Protein AF-A0A495JA17-F1 (afdb_monomer_lite)

Foldseek 3Di:
DPPVVVVVVVVVVVVVVVCVVQQDWDWDDDPPDTDIGGPVVVVVVVVVVVVVVCCVVVPDDPPPPQCQDQDPVRNNSDDPPPDDPVVVVVVD

Radius of gyration: 30.26 Å; chains: 1; bounding box: 54×47×73 Å

pLDDT: mean 84.3, std 11.47, range [60.44, 97.81]

Secondary structure (DSSP, 8-state):
--HHHHHHHHHHHHHHHHHHHT--EEE--BTTB--EEEHHHHHHHHHHHHHHHHHHHH-PPPP---TTS--SS-TT-PPPPPPPHHHHHHT-

Organism: NCBI:txid423350

Sequence (92 aa):
MRIKTILLIVVTILLTVIIMQNNQEVTFSILFWNPRFSILILTAVIAVTSLLIGIQIGRPRKAKFDESHPSMDNPTGTKNPPLTDEDREYIK

Structure (mmCIF, N/CA/C/O backbone):
data_AF-A0A495JA17-F1
#
_entry.id   AF-A0A495JA17-F1
#
loop_
_atom_site.group_PDB
_atom_site.id
_atom_site.type_symbol
_atom_site.label_atom_id
_atom_site.label_alt_id
_atom_site.label_comp_id
_atom_site.label_asym_id
_atom_site.label_entity_id
_atom_site.label_seq_id
_atom_site.pdbx_PDB_ins_code
_atom_site.Cartn_x
_atom_site.Cartn_y
_atom_site.Cartn_z
_atom_site.occupancy
_atom_site.B_iso_or_equiv
_atom_site.auth_seq_id
_atom_site.auth_comp_id
_atom_site.auth_asym_id
_atom_site.auth_atom_id
_atom_site.pdbx_PDB_model_num
ATOM 1 N N . MET A 1 1 ? 12.926 -13.597 26.600 1.00 69.38 1 MET A N 1
ATOM 2 C CA . MET A 1 1 ? 12.745 -12.933 25.286 1.00 69.38 1 MET A CA 1
ATOM 3 C C . MET A 1 1 ? 14.045 -12.245 24.903 1.00 69.38 1 MET A C 1
ATOM 5 O O . MET A 1 1 ? 14.651 -11.620 25.765 1.00 69.38 1 MET A O 1
ATOM 9 N N . ARG A 1 2 ? 14.498 -12.355 23.649 1.00 90.00 2 ARG A N 1
ATOM 10 C CA . ARG A 1 2 ? 15.673 -11.597 23.183 1.00 90.00 2 ARG A CA 1
ATOM 11 C C . ARG A 1 2 ? 15.324 -10.105 23.196 1.00 90.00 2 ARG A C 1
ATOM 13 O O . ARG A 1 2 ? 14.185 -9.758 22.890 1.00 90.00 2 ARG A O 1
ATOM 20 N N . ILE A 1 3 ? 16.287 -9.228 23.488 1.00 94.94 3 ILE A N 1
ATOM 21 C CA . ILE A 1 3 ? 16.065 -7.766 23.522 1.00 94.94 3 ILE A CA 1
ATOM 22 C C . ILE A 1 3 ? 15.391 -7.251 22.237 1.00 94.94 3 ILE A C 1
ATOM 24 O O . ILE A 1 3 ? 14.494 -6.417 22.290 1.00 94.94 3 ILE A O 1
ATOM 28 N N . LYS A 1 4 ? 15.739 -7.848 21.087 1.00 94.75 4 LYS A N 1
ATOM 29 C CA . LYS A 1 4 ? 15.141 -7.563 19.775 1.00 94.75 4 LYS A CA 1
ATOM 30 C C . LYS A 1 4 ? 13.629 -7.819 19.744 1.00 94.75 4 LYS A C 1
ATOM 32 O O . LYS A 1 4 ? 12.900 -7.047 19.139 1.00 94.75 4 LYS A O 1
ATOM 37 N N . THR A 1 5 ? 13.159 -8.878 20.403 1.00 96.56 5 THR A N 1
ATOM 38 C CA . THR A 1 5 ? 11.734 -9.234 20.465 1.00 96.56 5 THR A CA 1
ATOM 39 C C . THR A 1 5 ? 10.961 -8.254 21.338 1.00 96.56 5 THR A C 1
ATOM 41 O O . THR A 1 5 ? 9.891 -7.809 20.947 1.00 96.56 5 THR A O 1
ATOM 44 N N . ILE A 1 6 ? 11.520 -7.880 22.493 1.00 95.44 6 ILE A N 1
ATOM 45 C CA . ILE A 1 6 ? 10.903 -6.896 23.396 1.00 95.44 6 ILE A CA 1
ATOM 46 C C . ILE A 1 6 ? 10.782 -5.546 22.684 1.00 95.44 6 ILE A C 1
ATOM 48 O O . ILE A 1 6 ? 9.713 -4.946 22.684 1.00 95.44 6 ILE A O 1
ATOM 52 N N . LEU A 1 7 ? 11.850 -5.109 22.011 1.00 96.56 7 LEU A N 1
ATOM 53 C CA . LEU A 1 7 ? 11.857 -3.868 21.242 1.00 96.56 7 LEU A CA 1
ATOM 54 C C . LEU A 1 7 ? 10.809 -3.897 20.121 1.00 96.56 7 LEU A C 1
ATOM 56 O O . LEU A 1 7 ? 10.045 -2.947 19.984 1.00 96.56 7 LEU A O 1
ATOM 60 N N . LEU A 1 8 ? 10.714 -5.000 19.371 1.00 96.50 8 LEU A N 1
ATOM 61 C CA . LEU A 1 8 ? 9.712 -5.158 18.313 1.00 96.50 8 LEU A CA 1
ATOM 62 C C . LEU A 1 8 ? 8.282 -5.066 18.861 1.00 96.50 8 LEU A C 1
ATOM 64 O O . LEU A 1 8 ? 7.452 -4.373 18.276 1.00 96.50 8 LEU A O 1
ATOM 68 N N . ILE A 1 9 ? 7.998 -5.707 19.999 1.00 96.75 9 ILE A N 1
ATOM 69 C CA . ILE A 1 9 ? 6.684 -5.636 20.654 1.00 96.75 9 ILE A CA 1
ATOM 70 C C . ILE A 1 9 ? 6.361 -4.193 21.056 1.00 96.75 9 ILE A C 1
ATOM 72 O O . ILE A 1 9 ? 5.290 -3.695 20.721 1.00 96.75 9 ILE A O 1
ATOM 76 N N . VAL A 1 10 ? 7.293 -3.501 21.719 1.00 97.50 10 VAL A N 1
ATOM 77 C CA . VAL A 1 10 ? 7.101 -2.106 22.151 1.00 97.50 10 VAL A CA 1
ATOM 78 C C . VAL A 1 10 ? 6.835 -1.191 20.956 1.00 97.50 10 VAL A C 1
ATOM 80 O O . VAL A 1 10 ? 5.879 -0.420 20.979 1.00 97.50 10 VAL A O 1
ATOM 83 N N . VAL A 1 11 ? 7.624 -1.316 19.885 1.00 97.38 11 VAL A N 1
ATOM 84 C CA . VAL A 1 11 ? 7.424 -0.548 18.645 1.00 97.38 11 VAL A CA 1
ATOM 85 C C . VAL A 1 11 ? 6.057 -0.839 18.030 1.00 97.38 11 VAL A C 1
ATOM 87 O O . VAL A 1 11 ? 5.370 0.088 17.615 1.00 97.38 11 VAL A O 1
ATOM 90 N N . THR A 1 12 ? 5.630 -2.102 18.007 1.00 97.12 12 THR A N 1
ATOM 91 C CA . THR A 1 12 ? 4.332 -2.494 17.438 1.00 97.12 12 THR A CA 1
ATOM 92 C C . THR A 1 12 ? 3.168 -1.896 18.229 1.00 97.12 12 THR A C 1
ATOM 94 O O . THR A 1 12 ? 2.225 -1.370 17.637 1.00 97.12 12 THR A O 1
ATOM 97 N N . ILE A 1 13 ? 3.240 -1.925 19.563 1.00 97.81 13 ILE A N 1
ATOM 98 C CA . ILE A 1 13 ? 2.223 -1.323 20.434 1.00 97.81 13 ILE A CA 1
ATOM 99 C C . ILE A 1 13 ? 2.170 0.191 20.212 1.00 97.81 13 ILE A C 1
ATOM 101 O O . ILE A 1 13 ? 1.091 0.731 19.976 1.00 97.81 13 ILE A O 1
ATOM 105 N N . LEU A 1 14 ? 3.323 0.868 20.224 1.00 97.38 14 LEU A N 1
ATOM 106 C CA . LEU A 1 14 ? 3.403 2.313 19.986 1.00 97.38 14 LEU A CA 1
ATOM 107 C C . LEU A 1 14 ? 2.828 2.694 18.620 1.00 97.38 14 LEU A C 1
ATOM 109 O O . LEU A 1 14 ? 2.008 3.604 18.532 1.00 97.38 14 LEU A O 1
ATOM 113 N N . LEU A 1 15 ? 3.207 1.966 17.568 1.00 94.81 15 LEU A N 1
ATOM 114 C CA . LEU A 1 15 ? 2.692 2.183 16.219 1.00 94.81 15 LEU A CA 1
ATOM 115 C C . LEU A 1 15 ? 1.167 2.035 16.176 1.00 94.81 15 LEU A C 1
ATOM 117 O O . LEU A 1 15 ? 0.482 2.878 15.603 1.00 94.81 15 LEU A O 1
ATOM 121 N N . THR A 1 16 ? 0.632 0.999 16.822 1.00 93.62 16 THR A N 1
ATOM 122 C CA . THR A 1 16 ? -0.815 0.751 16.880 1.00 93.62 16 THR A CA 1
ATOM 123 C C . THR A 1 16 ? -1.549 1.901 17.569 1.00 93.62 16 THR A C 1
ATOM 125 O O . THR A 1 16 ? -2.562 2.377 17.059 1.00 93.62 16 THR A O 1
ATOM 128 N N . VAL A 1 17 ? -1.021 2.394 18.694 1.00 95.50 17 VAL A N 1
ATOM 129 C CA . VAL A 1 17 ? -1.600 3.533 19.420 1.00 95.50 17 VAL A CA 1
ATOM 130 C C . VAL A 1 17 ? -1.589 4.797 18.562 1.00 95.50 17 VAL A C 1
ATOM 132 O O . VAL A 1 17 ? -2.611 5.472 18.471 1.00 95.50 17 VAL A O 1
ATOM 135 N N . ILE A 1 18 ? -0.476 5.096 17.886 1.00 91.31 18 ILE A N 1
ATOM 136 C CA . ILE A 1 18 ? -0.369 6.263 16.997 1.00 91.31 18 ILE A CA 1
ATOM 137 C C . ILE A 1 18 ? -1.406 6.180 15.872 1.00 91.31 18 ILE A C 1
ATOM 139 O O . ILE A 1 18 ? -2.086 7.167 15.594 1.00 91.31 18 ILE A O 1
ATOM 143 N N . ILE A 1 19 ? -1.564 5.006 15.253 1.00 88.94 19 ILE A N 1
ATOM 144 C CA . ILE A 1 19 ? -2.565 4.779 14.203 1.00 88.94 19 ILE A CA 1
ATOM 145 C C . ILE A 1 19 ? -3.976 5.030 14.745 1.00 88.94 19 ILE A C 1
ATOM 147 O O . ILE A 1 19 ? -4.733 5.773 14.128 1.00 88.94 19 ILE A O 1
ATOM 151 N N . MET A 1 20 ? -4.322 4.471 15.909 1.00 88.06 20 MET A N 1
ATOM 152 C CA . MET A 1 20 ? -5.637 4.681 16.525 1.00 88.06 20 MET A CA 1
ATOM 153 C C . MET A 1 20 ? -5.898 6.156 16.853 1.00 88.06 20 MET A C 1
ATOM 155 O O . MET A 1 20 ? -6.997 6.647 16.611 1.00 88.06 20 MET A O 1
ATOM 159 N N . GLN A 1 21 ? -4.894 6.875 17.360 1.00 89.50 21 GLN A N 1
ATOM 160 C CA . GLN A 1 21 ? -5.018 8.294 17.707 1.00 89.50 21 GLN A CA 1
ATOM 161 C C . GLN A 1 21 ? -5.184 9.202 16.483 1.00 89.50 21 GLN A C 1
ATOM 163 O O . GLN A 1 21 ? -5.858 10.223 16.570 1.00 89.50 21 GLN A O 1
ATOM 168 N N . ASN A 1 22 ? -4.606 8.832 15.339 1.00 86.75 22 ASN A N 1
ATOM 169 C CA . ASN A 1 22 ? -4.665 9.616 14.100 1.00 86.75 22 ASN A CA 1
ATOM 170 C C . ASN A 1 22 ? -5.748 9.115 13.127 1.00 86.75 22 ASN A C 1
ATOM 172 O O . ASN A 1 22 ? -5.763 9.488 11.953 1.00 86.75 22 ASN A O 1
ATOM 176 N N . ASN A 1 23 ? -6.670 8.272 13.595 1.00 87.06 23 ASN A N 1
ATOM 177 C CA . ASN A 1 23 ? -7.734 7.693 12.783 1.00 87.06 23 ASN A CA 1
ATOM 178 C C . ASN A 1 23 ? -8.913 8.666 12.610 1.00 87.06 23 ASN A C 1
ATOM 180 O O . ASN A 1 23 ? -10.024 8.403 13.068 1.00 87.06 23 ASN A O 1
ATOM 184 N N . GLN A 1 24 ? -8.664 9.814 11.981 1.00 90.00 24 GLN A N 1
ATOM 185 C CA . GLN A 1 24 ? -9.701 10.810 11.719 1.00 90.00 24 GLN A CA 1
ATOM 186 C C . GLN A 1 24 ? -10.613 10.370 10.567 1.00 90.00 24 GLN A C 1
ATOM 188 O O . GLN A 1 24 ? -10.147 9.856 9.545 1.00 90.00 24 GLN A O 1
ATOM 193 N N . GLU A 1 25 ? -11.916 10.596 10.728 1.00 89.88 25 GLU A N 1
ATOM 194 C CA . GLU A 1 25 ? -12.915 10.328 9.695 1.00 89.88 25 GLU A CA 1
ATOM 195 C C . GLU A 1 25 ? -12.936 11.441 8.641 1.00 89.88 25 GLU A C 1
ATOM 197 O O . GLU A 1 25 ? -12.950 12.630 8.956 1.00 89.88 25 GLU A O 1
ATOM 202 N N . VAL A 1 26 ? -12.999 11.038 7.377 1.00 88.00 26 VAL A N 1
ATOM 203 C CA . VAL A 1 26 ? -13.192 11.897 6.211 1.00 88.00 26 VAL A CA 1
ATOM 204 C C . VAL A 1 26 ? -14.462 11.445 5.506 1.00 88.00 26 VAL A C 1
ATOM 206 O O . VAL A 1 26 ? -14.662 10.257 5.240 1.00 88.00 26 VAL A O 1
ATOM 209 N N . THR A 1 27 ? -15.338 12.404 5.213 1.00 89.56 27 THR A N 1
ATOM 210 C CA . THR A 1 27 ? -16.591 12.145 4.498 1.00 89.56 27 THR A CA 1
ATOM 211 C C . THR A 1 27 ? -16.389 12.427 3.018 1.00 89.56 27 THR A C 1
ATOM 213 O O . THR A 1 27 ? -15.933 13.508 2.650 1.00 89.56 27 THR A O 1
ATOM 216 N N . PHE A 1 28 ? -16.747 11.467 2.173 1.00 86.00 28 PHE A N 1
ATOM 217 C CA . PHE A 1 28 ? -16.743 11.635 0.724 1.00 86.00 28 PHE A CA 1
ATOM 218 C C . PHE A 1 28 ? -18.152 11.900 0.247 1.00 86.00 28 PHE A C 1
ATOM 220 O O . PHE A 1 28 ? -19.037 11.134 0.587 1.00 86.00 28 PHE A O 1
ATOM 227 N N . SER A 1 29 ? -18.352 12.932 -0.565 1.00 88.56 29 SER A N 1
ATOM 228 C CA . SER A 1 29 ? -19.623 13.130 -1.258 1.00 88.56 29 SER A CA 1
ATOM 229 C C . SER A 1 29 ? -19.499 12.575 -2.672 1.00 88.56 29 SER A C 1
ATOM 231 O O . SER A 1 29 ? -18.741 13.101 -3.488 1.00 88.56 29 SER A O 1
ATOM 233 N N . ILE A 1 30 ? -20.185 11.463 -2.941 1.00 86.88 30 ILE A N 1
ATOM 234 C CA . ILE A 1 30 ? -20.182 10.779 -4.237 1.00 86.88 30 ILE A CA 1
ATOM 235 C C . ILE A 1 30 ? -21.628 10.691 -4.719 1.00 86.88 30 ILE A C 1
ATOM 237 O O . ILE A 1 30 ? -22.390 9.836 -4.269 1.00 86.88 30 ILE A O 1
ATOM 241 N N . LEU A 1 31 ? -22.000 11.574 -5.651 1.00 89.38 31 LEU A N 1
ATOM 242 C CA . LEU A 1 31 ? -23.371 11.751 -6.154 1.00 89.38 31 LEU A CA 1
ATOM 243 C C . LEU A 1 31 ? -24.400 11.935 -5.018 1.00 89.38 31 LEU A C 1
ATOM 245 O O . LEU A 1 31 ? -24.618 13.055 -4.570 1.00 89.38 31 LEU A O 1
ATOM 249 N N . PHE A 1 32 ? -25.027 10.845 -4.564 1.00 91.25 32 PHE A N 1
ATOM 250 C CA . PHE A 1 32 ? -26.063 10.817 -3.522 1.00 91.25 32 PHE A CA 1
ATOM 251 C C . PHE A 1 32 ? -25.624 10.060 -2.261 1.00 91.25 32 PHE A C 1
ATOM 253 O O . PHE A 1 32 ? -26.413 9.878 -1.335 1.00 91.25 32 PHE A O 1
ATOM 260 N N . TRP A 1 33 ? -24.380 9.584 -2.223 1.00 89.62 33 TRP A N 1
ATOM 261 C CA . TRP A 1 33 ? -23.848 8.780 -1.135 1.00 89.62 33 TRP A CA 1
ATOM 262 C C . TRP A 1 33 ? -22.746 9.535 -0.395 1.00 89.62 33 TRP A C 1
ATOM 264 O O . TRP A 1 33 ? -21.861 10.120 -1.016 1.00 89.62 33 TRP A O 1
ATOM 274 N N . ASN A 1 34 ? -22.803 9.494 0.940 1.00 90.00 34 ASN A N 1
ATOM 275 C CA . ASN A 1 34 ? -21.827 10.121 1.827 1.00 90.00 34 ASN A CA 1
ATOM 276 C C . ASN A 1 34 ? -21.087 9.095 2.705 1.00 90.00 34 ASN A C 1
ATOM 278 O O . ASN A 1 34 ? -21.289 9.089 3.926 1.00 90.00 34 ASN A O 1
ATOM 282 N N . PRO A 1 35 ? -20.292 8.170 2.132 1.00 88.62 35 PRO A N 1
ATOM 283 C CA . PRO A 1 35 ? -19.552 7.215 2.940 1.00 88.62 35 PRO A CA 1
ATOM 284 C C . PRO A 1 35 ? -18.452 7.916 3.750 1.00 88.62 35 PRO A C 1
ATOM 286 O O . PRO A 1 35 ? -17.815 8.874 3.298 1.00 88.62 35 PRO A O 1
ATOM 289 N N . ARG A 1 36 ? -18.230 7.413 4.966 1.00 91.00 36 ARG A N 1
ATOM 290 C CA . ARG A 1 36 ? -17.182 7.880 5.876 1.00 91.00 36 ARG A CA 1
ATOM 291 C C . ARG A 1 36 ? -16.065 6.858 5.918 1.00 91.00 36 ARG A C 1
ATOM 293 O O . ARG A 1 36 ? -16.311 5.679 6.163 1.00 91.00 36 ARG A O 1
ATOM 300 N N . PHE A 1 37 ? -14.846 7.322 5.698 1.00 87.69 37 PHE A N 1
ATOM 301 C CA . PHE A 1 37 ? -13.654 6.491 5.754 1.00 87.69 37 PHE A CA 1
ATOM 302 C C . PHE A 1 37 ? -12.605 7.151 6.633 1.00 87.69 37 PHE A C 1
ATOM 304 O O . PHE A 1 37 ? -12.577 8.368 6.781 1.00 87.69 37 PHE A O 1
ATOM 311 N N . SER A 1 38 ? -11.705 6.349 7.189 1.00 90.38 38 SER A N 1
ATOM 312 C CA . SER A 1 38 ? -10.508 6.891 7.821 1.00 90.38 38 SER A CA 1
ATOM 313 C C . SER A 1 38 ? -9.588 7.524 6.779 1.00 90.38 38 SER A C 1
ATOM 315 O O . SER A 1 38 ? -9.329 6.923 5.729 1.00 90.38 38 SER A O 1
ATOM 317 N N . ILE A 1 39 ? -9.023 8.688 7.103 1.00 86.88 39 ILE A N 1
ATOM 318 C CA . ILE A 1 39 ? -7.979 9.327 6.294 1.00 86.88 39 ILE A CA 1
ATOM 319 C C . ILE A 1 39 ? -6.766 8.411 6.079 1.00 86.88 39 ILE A C 1
ATOM 321 O O . ILE A 1 39 ? -6.125 8.463 5.029 1.00 86.88 39 ILE A O 1
ATOM 325 N N . LEU A 1 40 ? -6.478 7.521 7.034 1.00 90.62 40 LEU A N 1
ATOM 326 C CA . LEU A 1 40 ? -5.374 6.566 6.947 1.00 90.62 40 LEU A CA 1
ATOM 327 C C . LEU A 1 40 ? -5.639 5.513 5.868 1.00 90.62 40 LEU A C 1
ATOM 329 O O . LEU A 1 40 ? -4.774 5.254 5.033 1.00 90.62 40 LEU A O 1
ATOM 333 N N . ILE A 1 41 ? -6.852 4.949 5.847 1.00 89.38 41 ILE A N 1
ATOM 334 C CA . ILE A 1 41 ? -7.268 3.958 4.842 1.00 89.38 41 ILE A CA 1
ATOM 335 C C . ILE A 1 41 ? -7.261 4.597 3.456 1.00 89.38 41 ILE A C 1
ATOM 337 O O . ILE A 1 41 ? -6.705 4.030 2.518 1.00 89.38 41 ILE A O 1
ATOM 341 N N . LEU A 1 42 ? -7.827 5.798 3.340 1.00 89.81 42 LEU A N 1
ATOM 342 C CA . LEU A 1 42 ? -7.827 6.558 2.097 1.00 89.81 42 LEU A CA 1
ATOM 343 C C . LEU A 1 42 ? -6.404 6.757 1.561 1.00 89.81 42 LEU A C 1
ATOM 345 O O . LEU A 1 42 ? -6.123 6.443 0.405 1.00 89.81 42 LEU A O 1
ATOM 349 N N . THR A 1 43 ? -5.505 7.262 2.406 1.00 90.00 43 THR A N 1
ATOM 350 C CA . THR A 1 43 ? -4.125 7.564 2.012 1.00 90.00 43 THR A CA 1
ATOM 351 C C . THR A 1 43 ? -3.383 6.293 1.608 1.00 90.00 43 THR A C 1
ATOM 353 O O . THR A 1 43 ? -2.677 6.296 0.603 1.00 90.00 43 THR A O 1
ATOM 356 N N . ALA A 1 44 ? -3.588 5.182 2.323 1.00 92.25 44 ALA A N 1
ATOM 357 C CA . ALA A 1 44 ? -3.005 3.892 1.968 1.00 92.25 44 ALA A CA 1
ATOM 358 C C . ALA A 1 44 ? -3.491 3.398 0.595 1.00 92.25 44 ALA A C 1
ATOM 360 O O . ALA A 1 44 ? -2.681 2.984 -0.233 1.00 92.25 44 ALA A O 1
ATOM 361 N N . VAL A 1 45 ? -4.794 3.494 0.316 1.00 94.25 45 VAL A N 1
ATOM 362 C CA . VAL A 1 45 ? -5.363 3.102 -0.984 1.00 94.25 45 VAL A CA 1
ATOM 363 C C . VAL A 1 45 ? -4.809 3.976 -2.111 1.00 94.25 45 VAL A C 1
ATOM 365 O O . VAL A 1 45 ? -4.408 3.450 -3.150 1.00 94.25 45 VAL A O 1
ATOM 368 N N . ILE A 1 46 ? -4.722 5.295 -1.914 1.00 94.56 46 ILE A N 1
ATOM 369 C CA . ILE A 1 46 ? -4.154 6.224 -2.906 1.00 94.56 46 ILE A CA 1
ATOM 370 C C . ILE A 1 46 ? -2.662 5.941 -3.136 1.00 94.56 46 ILE A C 1
ATOM 372 O O . ILE A 1 46 ? -2.198 5.920 -4.276 1.00 94.56 46 ILE A O 1
ATOM 376 N N . ALA A 1 47 ? -1.899 5.667 -2.077 1.00 96.00 47 ALA A N 1
ATOM 377 C CA . ALA A 1 47 ? -0.480 5.342 -2.187 1.00 96.00 47 ALA A CA 1
ATOM 378 C C . ALA A 1 47 ? -0.258 4.040 -2.974 1.00 96.00 47 ALA A C 1
ATOM 380 O O . ALA A 1 47 ? 0.562 4.000 -3.888 1.00 96.00 47 ALA A O 1
ATOM 381 N N . VAL A 1 48 ? -1.031 2.990 -2.683 1.00 97.25 48 VAL A N 1
ATOM 382 C CA . VAL A 1 48 ? -0.931 1.708 -3.399 1.00 97.25 48 VAL A CA 1
ATOM 383 C C . VAL A 1 48 ? -1.360 1.857 -4.857 1.00 97.25 48 VAL A C 1
ATOM 385 O O . VAL A 1 48 ? -0.658 1.400 -5.755 1.00 97.25 48 VAL A O 1
ATOM 388 N N . THR A 1 49 ? -2.489 2.514 -5.120 1.00 97.38 49 THR A N 1
ATOM 389 C CA . THR A 1 49 ? -2.991 2.693 -6.492 1.00 97.38 49 THR A CA 1
ATOM 390 C C . THR A 1 49 ? -2.049 3.547 -7.337 1.00 97.38 49 THR A C 1
ATOM 392 O O . THR A 1 49 ? -1.745 3.169 -8.468 1.00 97.38 49 THR A O 1
ATOM 395 N N . SER A 1 50 ? -1.511 4.640 -6.790 1.00 95.81 50 SER A N 1
ATOM 396 C CA . SER A 1 50 ? -0.529 5.474 -7.494 1.00 95.81 50 SER A CA 1
ATOM 397 C C . SER A 1 50 ? 0.790 4.739 -7.746 1.00 95.81 50 SER A C 1
ATOM 399 O O . SER A 1 50 ? 1.342 4.858 -8.839 1.00 95.81 50 SER A O 1
ATOM 401 N N . LEU A 1 51 ? 1.254 3.906 -6.806 1.00 96.81 51 LEU A N 1
ATOM 402 C CA . LEU A 1 51 ? 2.419 3.043 -7.005 1.00 96.81 51 LEU A CA 1
ATOM 403 C C . LEU A 1 51 ? 2.192 2.038 -8.142 1.00 96.81 51 LEU A C 1
ATOM 405 O O . LEU A 1 51 ? 3.049 1.898 -9.010 1.00 96.81 51 LEU A O 1
ATOM 409 N N . LEU A 1 52 ? 1.040 1.360 -8.173 1.00 96.69 52 LEU A N 1
ATOM 410 C CA . LEU A 1 52 ? 0.709 0.399 -9.232 1.00 96.69 52 LEU A CA 1
ATOM 411 C C . LEU A 1 52 ? 0.650 1.068 -10.610 1.00 96.69 52 LEU A C 1
ATOM 413 O O . LEU A 1 52 ? 1.215 0.549 -11.574 1.00 96.69 52 LEU A O 1
ATOM 417 N N . ILE A 1 53 ? 0.015 2.239 -10.697 1.00 96.38 53 ILE A N 1
ATOM 418 C CA . ILE A 1 53 ? -0.035 3.038 -11.927 1.00 96.38 53 ILE A CA 1
ATOM 419 C C . ILE A 1 53 ? 1.380 3.462 -12.338 1.00 96.38 53 ILE A C 1
ATOM 421 O O . ILE A 1 53 ? 1.762 3.295 -13.496 1.00 96.38 53 ILE A O 1
ATOM 425 N N . GLY A 1 54 ? 2.179 3.953 -11.390 1.00 95.00 54 GLY A N 1
ATOM 426 C CA . GLY A 1 54 ? 3.562 4.362 -11.618 1.00 95.00 54 GLY A CA 1
ATOM 427 C C . GLY A 1 54 ? 4.439 3.219 -12.125 1.00 95.00 54 GLY A C 1
ATOM 428 O O . GLY A 1 54 ? 5.185 3.407 -13.080 1.00 95.00 54 GLY A O 1
ATOM 429 N N . ILE A 1 55 ? 4.302 2.016 -11.561 1.00 94.44 55 ILE A N 1
ATOM 430 C CA . ILE A 1 55 ? 5.004 0.816 -12.036 1.00 94.44 55 ILE A CA 1
ATOM 431 C C . ILE A 1 55 ? 4.571 0.469 -13.460 1.00 94.44 55 ILE A C 1
ATOM 433 O O . ILE A 1 55 ? 5.418 0.166 -14.297 1.00 94.44 55 ILE A O 1
ATOM 437 N N . GLN A 1 56 ? 3.272 0.521 -13.758 1.00 92.44 56 GLN A N 1
ATOM 438 C CA . GLN A 1 56 ? 2.764 0.152 -15.076 1.00 92.44 56 GLN A CA 1
ATOM 439 C C . GLN A 1 56 ? 3.224 1.124 -16.170 1.00 92.44 56 GLN A C 1
ATOM 441 O O . GLN A 1 56 ? 3.609 0.685 -17.254 1.00 92.44 56 GLN A O 1
ATOM 446 N N . ILE A 1 57 ? 3.209 2.429 -15.882 1.00 92.75 57 ILE A N 1
ATOM 447 C CA . ILE A 1 57 ? 3.668 3.480 -16.802 1.00 92.75 57 ILE A CA 1
ATOM 448 C C . ILE A 1 57 ? 5.195 3.471 -16.911 1.00 92.75 57 ILE A C 1
ATOM 450 O O . ILE A 1 57 ? 5.743 3.571 -18.006 1.00 92.75 57 ILE A O 1
ATOM 454 N N . GLY A 1 58 ? 5.885 3.332 -15.780 1.00 87.62 58 GLY A N 1
ATOM 455 C CA . GLY A 1 58 ? 7.340 3.361 -15.694 1.00 87.62 58 GLY A CA 1
ATOM 456 C C . GLY A 1 58 ? 8.022 2.084 -16.178 1.00 87.62 58 GLY A C 1
ATOM 457 O O . GLY A 1 58 ? 9.245 2.075 -16.291 1.00 87.62 58 GLY A O 1
ATOM 458 N N . ARG A 1 59 ? 7.279 1.005 -16.469 1.00 84.94 59 ARG A N 1
ATOM 459 C CA . ARG A 1 59 ? 7.861 -0.262 -16.925 1.00 84.94 59 ARG A CA 1
ATOM 460 C C . ARG A 1 59 ? 8.534 -0.055 -18.286 1.00 84.94 59 ARG A C 1
ATOM 462 O O . ARG A 1 59 ? 7.821 0.096 -19.284 1.00 84.94 59 ARG A O 1
ATOM 469 N N . PRO A 1 60 ? 9.879 -0.109 -18.377 1.00 80.81 60 PRO A N 1
ATOM 470 C CA . PRO A 1 60 ? 10.554 0.056 -19.652 1.00 80.81 60 PRO A CA 1
ATOM 471 C C . PRO A 1 60 ? 10.102 -1.071 -20.579 1.00 80.81 60 PRO A C 1
ATOM 473 O O . PRO A 1 60 ? 10.233 -2.261 -20.269 1.00 80.81 60 PRO A O 1
ATOM 476 N N . ARG A 1 61 ? 9.514 -0.709 -21.721 1.00 77.50 61 ARG A N 1
ATOM 477 C CA . ARG A 1 61 ? 9.255 -1.688 -22.775 1.00 77.50 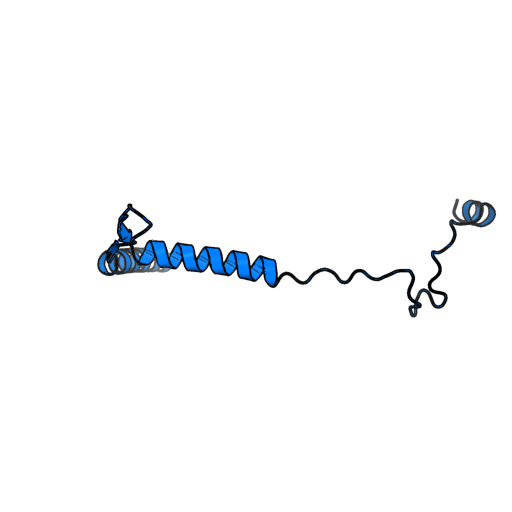61 ARG A CA 1
ATOM 478 C C . ARG A 1 61 ? 10.611 -2.173 -23.272 1.00 77.50 61 ARG A C 1
ATOM 480 O O . ARG A 1 61 ? 11.468 -1.354 -23.592 1.00 77.50 61 ARG A O 1
ATOM 487 N N . LYS A 1 62 ? 10.805 -3.497 -23.322 1.00 75.56 62 LYS A N 1
ATOM 488 C CA . LYS A 1 62 ? 11.982 -4.083 -23.973 1.00 75.56 62 LYS A CA 1
ATOM 489 C C . LYS A 1 62 ? 12.092 -3.457 -25.360 1.00 75.56 62 LYS A C 1
ATOM 491 O O . LYS A 1 62 ? 11.106 -3.475 -26.102 1.00 75.56 62 LYS A O 1
ATOM 496 N N . ALA A 1 63 ? 13.253 -2.885 -25.672 1.00 71.25 63 ALA A N 1
ATOM 497 C CA . ALA A 1 63 ? 13.540 -2.438 -27.022 1.00 71.25 63 ALA A CA 1
ATOM 498 C C . ALA A 1 63 ? 13.331 -3.645 -27.941 1.00 71.25 63 ALA A C 1
ATOM 500 O O . ALA A 1 63 ? 13.944 -4.697 -27.744 1.00 71.25 63 ALA A O 1
ATOM 501 N N . LYS A 1 64 ? 12.390 -3.530 -28.879 1.00 67.06 64 LYS A N 1
ATOM 502 C CA . LYS A 1 64 ? 12.309 -4.490 -29.971 1.00 67.06 64 LYS A CA 1
ATOM 503 C C . LYS A 1 64 ? 13.502 -4.164 -30.857 1.00 67.06 64 LYS A C 1
ATOM 505 O O . LYS A 1 64 ? 13.499 -3.116 -31.495 1.00 67.06 64 LYS A O 1
ATOM 510 N N . PHE A 1 65 ? 14.533 -5.000 -30.810 1.00 64.50 65 PHE A N 1
ATOM 511 C CA . PHE A 1 65 ? 15.551 -4.973 -31.847 1.00 64.50 65 PHE A CA 1
ATOM 512 C C . PHE A 1 65 ? 14.853 -5.39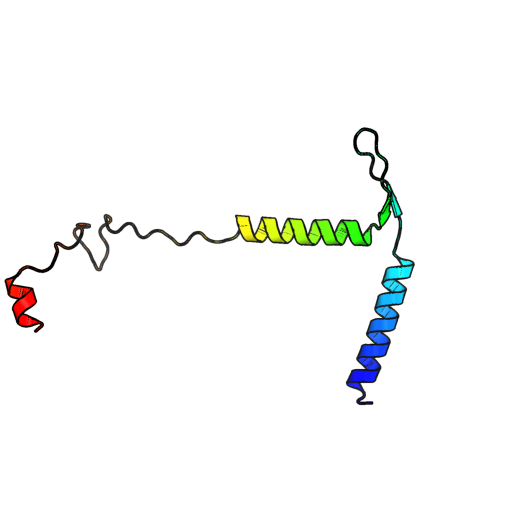5 -33.131 1.00 64.50 65 PHE A C 1
ATOM 514 O O . PHE A 1 65 ? 14.297 -6.490 -33.211 1.00 64.50 65 PHE A O 1
ATOM 521 N N . ASP A 1 66 ? 14.776 -4.467 -34.071 1.00 64.50 66 ASP A N 1
ATOM 522 C CA . ASP A 1 66 ? 14.283 -4.769 -35.396 1.00 64.50 66 ASP A CA 1
ATOM 523 C C . ASP A 1 66 ? 15.406 -5.485 -36.149 1.00 64.50 66 ASP A C 1
ATOM 525 O O . ASP A 1 66 ? 16.439 -4.886 -36.444 1.00 64.50 66 ASP A O 1
ATOM 529 N N . GLU A 1 67 ? 15.237 -6.783 -36.406 1.00 63.34 67 GLU A N 1
ATOM 530 C CA . GLU A 1 67 ? 16.227 -7.597 -37.129 1.00 63.34 67 GLU A CA 1
ATOM 531 C C . GLU A 1 67 ? 16.397 -7.153 -38.593 1.00 63.34 67 GLU A C 1
ATOM 533 O O . GLU A 1 67 ? 17.330 -7.601 -39.257 1.00 63.34 67 GLU A O 1
ATOM 538 N N . SER A 1 68 ? 15.518 -6.274 -39.097 1.00 60.44 68 SER A N 1
ATOM 539 C CA . SER A 1 68 ? 15.639 -5.660 -40.425 1.00 60.44 68 SER A CA 1
ATOM 540 C C . SER A 1 68 ? 16.618 -4.491 -40.504 1.00 60.44 68 SER A C 1
ATOM 542 O O . SER A 1 68 ? 16.909 -4.018 -41.605 1.00 60.44 68 SER A O 1
ATOM 544 N N . HIS A 1 69 ? 17.124 -3.990 -39.375 1.00 61.84 69 HIS A N 1
ATOM 545 C CA . HIS A 1 69 ? 18.090 -2.900 -39.395 1.00 61.84 69 HIS A CA 1
ATOM 546 C C . HIS A 1 69 ? 19.528 -3.430 -39.408 1.00 61.84 69 HIS A C 1
ATOM 548 O O . HIS A 1 69 ? 19.863 -4.290 -38.589 1.00 61.84 69 HIS A O 1
ATOM 554 N N . PRO A 1 70 ? 20.388 -2.903 -40.303 1.00 63.97 70 PRO A N 1
ATOM 555 C CA . PRO A 1 70 ? 21.807 -3.217 -40.311 1.00 63.97 70 PRO A CA 1
ATOM 556 C C . PRO A 1 70 ? 22.421 -3.029 -38.922 1.00 63.97 70 PRO A C 1
ATOM 558 O O . PRO A 1 70 ? 22.374 -1.934 -38.359 1.00 63.97 70 PRO A O 1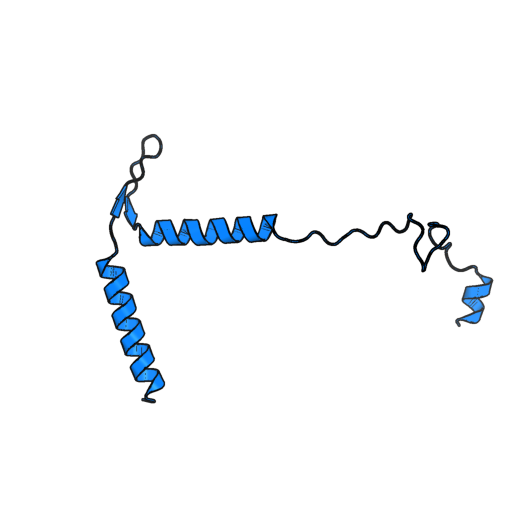
ATOM 561 N N . SER A 1 71 ? 22.991 -4.090 -38.364 1.00 69.06 71 SER A N 1
ATOM 562 C CA . SER A 1 71 ? 23.731 -4.068 -37.100 1.00 69.06 71 SER A CA 1
ATOM 563 C C . SER A 1 71 ? 25.166 -4.543 -37.335 1.00 69.06 71 SER A C 1
ATOM 565 O O . SER A 1 71 ? 25.476 -5.053 -38.411 1.00 69.06 71 SER A O 1
ATOM 567 N N . MET A 1 72 ? 26.058 -4.389 -36.347 1.00 67.38 72 MET A N 1
ATOM 568 C CA . MET A 1 72 ? 27.426 -4.925 -36.462 1.00 67.38 72 MET A CA 1
ATOM 569 C C . MET A 1 72 ? 27.438 -6.438 -36.743 1.00 67.38 72 MET A C 1
ATOM 571 O O . MET A 1 72 ? 28.331 -6.907 -37.442 1.00 67.38 72 MET A O 1
ATOM 575 N N . ASP A 1 73 ? 26.422 -7.162 -36.265 1.00 69.38 73 ASP A N 1
ATOM 576 C CA . ASP A 1 73 ? 26.294 -8.614 -36.429 1.00 69.38 73 ASP A CA 1
ATOM 577 C C . ASP A 1 73 ? 25.469 -9.013 -37.672 1.00 69.38 73 ASP A C 1
ATOM 579 O O . ASP A 1 73 ? 25.552 -10.152 -38.126 1.00 69.38 73 ASP A O 1
ATOM 583 N N . ASN A 1 74 ? 24.678 -8.095 -38.244 1.00 68.94 74 ASN A N 1
ATOM 584 C CA . ASN A 1 74 ? 23.913 -8.296 -39.481 1.00 68.94 74 ASN A CA 1
ATOM 585 C C . ASN A 1 74 ? 23.993 -7.045 -40.379 1.00 68.94 74 ASN A C 1
ATOM 587 O O . ASN A 1 74 ? 23.042 -6.258 -40.424 1.00 68.94 74 ASN A O 1
ATOM 591 N N . PRO A 1 75 ? 25.111 -6.822 -41.092 1.00 65.81 75 PRO A N 1
ATOM 592 C CA . PRO A 1 75 ? 25.353 -5.590 -41.848 1.00 65.81 75 PRO A CA 1
ATOM 593 C C . PRO A 1 75 ? 24.407 -5.389 -43.040 1.00 65.81 75 PRO A C 1
ATOM 595 O O . PRO A 1 75 ? 24.265 -4.271 -43.529 1.00 65.81 75 PRO A O 1
ATOM 598 N N . THR A 1 76 ? 23.737 -6.442 -43.509 1.00 68.69 76 THR A N 1
ATOM 599 C CA . THR A 1 76 ? 22.767 -6.379 -44.610 1.00 68.69 76 THR A CA 1
ATOM 600 C C . THR A 1 76 ? 21.323 -6.193 -44.142 1.00 68.69 76 THR A C 1
ATOM 602 O O . THR A 1 76 ? 20.468 -5.906 -44.976 1.00 68.69 76 THR A O 1
ATOM 605 N N . GLY A 1 77 ? 21.020 -6.332 -42.841 1.00 65.00 77 GLY A N 1
ATOM 606 C CA . GLY A 1 77 ? 19.651 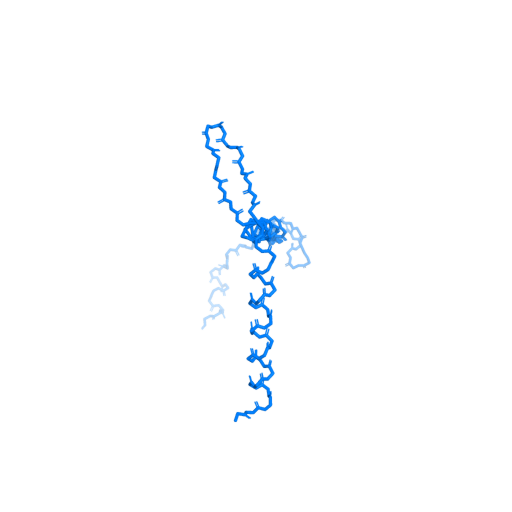-6.205 -42.309 1.00 65.00 77 GLY A CA 1
ATOM 607 C C . GLY A 1 77 ? 18.663 -7.227 -42.894 1.00 65.00 77 GLY A C 1
ATOM 608 O O . GLY A 1 77 ? 17.448 -7.074 -42.798 1.00 65.00 77 GLY A O 1
ATOM 609 N N . THR A 1 78 ? 19.162 -8.269 -43.555 1.00 65.69 78 THR A N 1
ATOM 610 C CA . THR A 1 78 ? 18.342 -9.331 -44.138 1.00 65.69 78 THR A CA 1
ATOM 611 C C . THR A 1 78 ? 18.178 -10.449 -43.125 1.00 65.69 78 THR A C 1
ATOM 613 O O . THR A 1 78 ? 19.139 -10.814 -42.450 1.00 65.69 78 THR A O 1
ATOM 616 N N . LYS A 1 79 ? 16.975 -11.024 -43.018 1.00 65.69 79 LYS A N 1
ATOM 617 C CA . LYS A 1 79 ? 16.77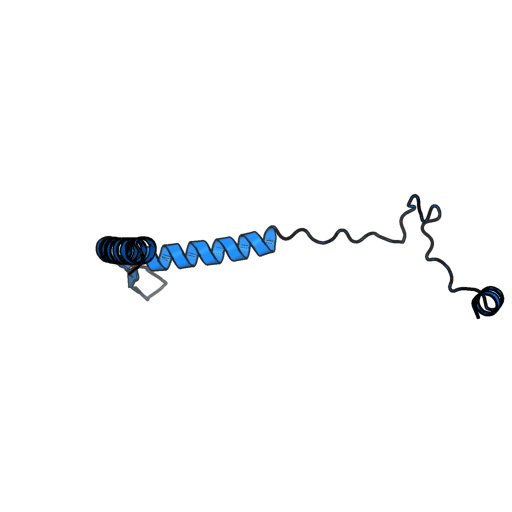6 -12.249 -42.231 1.00 65.69 79 LYS A CA 1
ATOM 618 C C . LYS A 1 79 ? 17.697 -13.330 -42.786 1.00 65.69 79 LYS A C 1
ATOM 620 O O . LYS A 1 79 ? 17.653 -13.587 -43.989 1.00 65.69 79 LYS A O 1
ATOM 625 N N . ASN A 1 80 ? 18.514 -13.936 -41.924 1.00 67.88 80 ASN A N 1
ATOM 626 C CA . ASN A 1 80 ? 19.399 -15.020 -42.332 1.00 67.88 80 ASN A CA 1
ATOM 627 C C . ASN A 1 80 ? 18.554 -16.113 -43.007 1.00 67.88 80 ASN A C 1
ATOM 629 O O . ASN A 1 80 ? 17.580 -16.575 -42.398 1.00 67.88 80 ASN A O 1
ATOM 633 N N . PRO A 1 81 ? 18.859 -16.492 -44.260 1.00 68.31 81 PRO A N 1
ATOM 634 C CA . PRO A 1 81 ? 18.165 -17.595 -44.899 1.00 68.31 81 PRO A CA 1
ATOM 635 C C . PRO A 1 81 ? 18.348 -18.868 -44.059 1.00 68.31 81 PRO A C 1
ATOM 637 O O . PRO A 1 81 ? 19.363 -19.017 -43.371 1.00 68.31 81 PRO A O 1
ATOM 640 N N . PRO A 1 82 ? 17.359 -19.779 -44.058 1.00 72.56 82 PRO A N 1
ATOM 641 C CA . PRO A 1 82 ? 17.526 -21.064 -43.394 1.00 72.56 82 PRO A CA 1
ATOM 642 C C . PRO A 1 82 ? 18.761 -21.773 -43.964 1.00 72.56 82 PRO A C 1
ATOM 644 O O . PRO A 1 82 ? 19.005 -21.681 -45.165 1.00 72.56 82 PRO A O 1
ATOM 647 N N . LEU A 1 83 ? 19.510 -22.478 -43.104 1.00 74.94 83 LEU A N 1
ATOM 648 C CA . LEU A 1 83 ? 20.691 -23.252 -43.511 1.00 74.94 83 LEU A CA 1
ATOM 649 C C . LEU A 1 83 ? 20.376 -24.099 -44.750 1.00 74.94 83 LEU A C 1
ATOM 651 O O . LEU A 1 83 ? 19.348 -24.797 -44.764 1.00 74.94 83 LEU A O 1
ATOM 655 N N . THR A 1 84 ? 21.256 -24.013 -45.746 1.00 78.12 84 THR A N 1
ATOM 656 C CA . THR A 1 84 ? 21.254 -24.835 -46.959 1.00 78.12 84 THR A CA 1
ATOM 657 C C . THR A 1 84 ? 21.402 -26.307 -46.600 1.00 78.12 84 THR A C 1
ATOM 659 O O . THR A 1 84 ? 21.940 -26.662 -45.550 1.00 78.12 84 THR A O 1
ATOM 662 N N . ASP A 1 85 ? 20.895 -27.178 -47.469 1.00 79.38 85 ASP A N 1
ATOM 663 C CA . ASP A 1 85 ? 20.894 -28.619 -47.208 1.00 79.38 85 ASP A CA 1
ATOM 664 C C . ASP A 1 85 ? 22.318 -29.190 -47.079 1.00 79.38 85 ASP A C 1
ATOM 666 O O . ASP A 1 85 ? 22.538 -30.070 -46.251 1.00 79.38 85 ASP A O 1
ATOM 670 N N . GLU A 1 86 ? 23.295 -28.616 -47.790 1.00 75.25 86 GLU A N 1
ATOM 671 C CA . GLU A 1 86 ? 24.722 -28.951 -47.655 1.00 75.25 86 GLU A CA 1
ATOM 672 C C . GLU A 1 86 ? 25.274 -28.604 -46.258 1.00 75.25 86 GLU A C 1
ATOM 674 O O . GLU A 1 86 ? 25.916 -29.437 -45.619 1.00 75.25 86 GLU A O 1
ATOM 679 N N . ASP A 1 87 ? 24.964 -27.419 -45.721 1.00 79.88 87 ASP A N 1
ATOM 680 C CA . ASP A 1 87 ? 25.437 -26.987 -44.395 1.00 79.88 87 ASP A CA 1
ATOM 681 C C . ASP A 1 87 ? 24.841 -27.838 -43.261 1.00 79.88 87 ASP A C 1
ATOM 683 O O . ASP A 1 87 ? 25.455 -28.020 -42.207 1.00 79.88 87 ASP A O 1
ATOM 687 N N . ARG A 1 88 ? 23.635 -28.386 -43.464 1.00 81.12 88 ARG A N 1
ATOM 688 C CA . ARG A 1 88 ? 22.983 -29.284 -42.495 1.00 81.12 88 ARG A CA 1
ATOM 689 C C . ARG A 1 88 ? 23.699 -30.620 -42.374 1.00 81.12 88 ARG A C 1
ATOM 691 O O . ARG A 1 88 ? 23.679 -31.210 -41.295 1.00 81.12 88 ARG 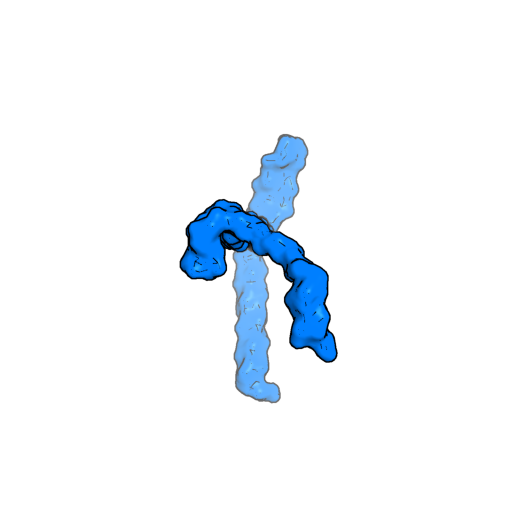A O 1
ATOM 698 N N . GLU A 1 89 ? 24.302 -31.096 -43.457 1.00 80.69 89 GLU A N 1
ATOM 699 C CA . GLU A 1 89 ? 25.044 -32.355 -43.471 1.00 80.69 89 GLU A CA 1
ATOM 700 C C . GLU A 1 89 ? 26.371 -32.236 -42.707 1.00 80.69 89 GLU A C 1
ATOM 702 O O . GLU A 1 89 ? 26.762 -33.176 -42.023 1.00 80.69 89 GLU A O 1
ATOM 707 N N . TYR A 1 90 ? 26.997 -31.055 -42.713 1.00 73.06 90 TYR A N 1
ATOM 708 C CA . TYR A 1 90 ? 28.244 -30.781 -41.986 1.00 73.06 90 TYR A CA 1
ATOM 709 C C . TYR A 1 90 ? 28.113 -30.713 -40.456 1.00 73.06 90 TYR A C 1
ATOM 711 O O . TYR A 1 90 ? 29.112 -30.873 -39.756 1.00 73.06 90 TYR A O 1
ATOM 719 N N . ILE A 1 91 ? 26.919 -30.435 -39.923 1.00 80.56 91 ILE A N 1
ATOM 720 C CA . ILE A 1 91 ? 26.677 -30.291 -38.470 1.00 80.56 91 ILE A CA 1
ATOM 721 C C . ILE A 1 91 ? 26.225 -31.623 -37.831 1.00 80.56 91 ILE A C 1
ATOM 723 O O . ILE A 1 91 ? 26.063 -31.710 -36.611 1.00 80.56 91 ILE A O 1
ATOM 727 N N . LYS A 1 92 ? 26.009 -32.665 -38.637 1.00 65.44 92 LYS A N 1
ATOM 728 C CA . LYS A 1 92 ? 25.599 -33.996 -38.179 1.00 65.44 92 LYS A CA 1
ATOM 729 C C . LYS A 1 92 ? 26.790 -34.839 -37.727 1.00 65.44 92 LYS A C 1
ATOM 731 O O . LYS A 1 92 ? 26.604 -35.581 -36.735 1.00 65.44 92 LYS A O 1
#